Protein AF-A0A7S2C2D6-F1 (afdb_monomer_lite)

Radius of gyration: 30.9 Å; chains: 1; bounding box: 59×39×118 Å

Structure (mmCIF, N/CA/C/O backbone):
data_AF-A0A7S2C2D6-F1
#
_entry.id   AF-A0A7S2C2D6-F1
#
loop_
_atom_site.group_PDB
_atom_site.id
_atom_site.type_symbol
_atom_site.label_atom_id
_atom_site.label_alt_id
_atom_site.label_comp_id
_atom_site.label_asym_id
_atom_site.label_entity_id
_atom_site.label_seq_id
_atom_site.pdbx_PDB_ins_code
_atom_site.Cartn_x
_atom_site.Cartn_y
_atom_site.Cartn_z
_atom_site.occupancy
_atom_site.B_iso_or_equiv
_atom_site.auth_seq_id
_atom_site.auth_comp_id
_atom_site.auth_asym_id
_atom_site.auth_atom_id
_atom_site.pdbx_PDB_model_num
ATOM 1 N N . GLY A 1 1 ? 35.757 -20.577 -94.294 1.00 40.41 1 GLY A N 1
ATOM 2 C CA . GLY A 1 1 ? 36.431 -19.466 -94.989 1.00 40.41 1 GLY A CA 1
ATOM 3 C C . GLY A 1 1 ? 35.818 -18.158 -94.540 1.00 40.41 1 GLY A C 1
ATOM 4 O O . GLY A 1 1 ? 34.604 -18.118 -94.420 1.00 40.41 1 GLY A O 1
ATOM 5 N N . ASN A 1 2 ? 36.672 -17.147 -94.331 1.00 41.72 2 ASN A N 1
ATOM 6 C CA . ASN A 1 2 ? 36.423 -15.741 -93.941 1.00 41.72 2 ASN A CA 1
ATOM 7 C C . ASN A 1 2 ? 36.164 -15.495 -92.438 1.00 41.72 2 ASN A C 1
ATOM 9 O O . ASN A 1 2 ? 35.131 -15.885 -91.916 1.00 41.72 2 ASN A O 1
ATOM 13 N N . ARG A 1 3 ? 37.200 -15.084 -91.675 1.00 41.34 3 ARG A N 1
ATOM 14 C CA . ARG A 1 3 ? 37.735 -13.703 -91.440 1.00 41.34 3 ARG A CA 1
ATOM 15 C C . ARG A 1 3 ? 36.899 -12.971 -90.366 1.00 41.34 3 ARG A C 1
ATOM 17 O O . ARG A 1 3 ? 35.756 -12.649 -90.636 1.00 41.34 3 ARG A O 1
ATOM 24 N N . ALA A 1 4 ? 37.314 -12.910 -89.094 1.00 47.69 4 ALA A N 1
ATOM 25 C CA . ALA A 1 4 ? 38.348 -12.062 -88.458 1.00 47.69 4 ALA A CA 1
ATOM 26 C C . ALA A 1 4 ? 37.966 -10.569 -88.303 1.00 47.69 4 ALA A C 1
ATOM 28 O O . ALA A 1 4 ? 37.835 -9.891 -89.314 1.00 47.69 4 ALA A O 1
ATOM 29 N N . SER A 1 5 ? 37.869 -10.082 -87.050 1.00 53.31 5 SER A N 1
ATOM 30 C CA . SER A 1 5 ? 38.281 -8.742 -86.543 1.00 53.31 5 SER A CA 1
ATOM 31 C C . SER A 1 5 ? 37.912 -8.655 -85.042 1.00 53.31 5 SER A C 1
ATOM 33 O O . SER A 1 5 ? 36.740 -8.785 -84.716 1.00 53.31 5 SER A O 1
ATOM 35 N N . LEU A 1 6 ? 38.824 -8.756 -84.065 1.00 45.44 6 LEU A N 1
ATOM 36 C CA . LEU A 1 6 ? 39.760 -7.756 -83.498 1.00 45.44 6 LEU A CA 1
ATOM 37 C C . LEU A 1 6 ? 39.106 -6.484 -82.901 1.00 45.44 6 LEU A C 1
ATOM 39 O O . LEU A 1 6 ? 38.346 -5.796 -83.573 1.00 45.44 6 LEU A O 1
ATOM 43 N N . ALA A 1 7 ? 39.449 -6.249 -81.621 1.00 45.66 7 ALA A N 1
ATOM 44 C CA . ALA A 1 7 ? 39.003 -5.248 -80.629 1.00 45.66 7 ALA A CA 1
ATOM 45 C C . ALA A 1 7 ? 39.382 -3.778 -80.992 1.00 45.66 7 ALA A C 1
ATOM 47 O O . ALA A 1 7 ? 40.061 -3.617 -82.007 1.00 45.66 7 ALA A O 1
ATOM 48 N N . PRO A 1 8 ? 39.019 -2.704 -80.227 1.00 53.69 8 PRO A N 1
ATOM 49 C CA . PRO A 1 8 ? 39.532 -2.469 -78.860 1.00 53.69 8 PRO A CA 1
ATOM 50 C C . PRO A 1 8 ? 38.630 -1.701 -77.851 1.00 53.69 8 PRO A C 1
ATOM 52 O O . PRO A 1 8 ? 37.717 -0.952 -78.181 1.00 53.69 8 PRO A O 1
ATOM 55 N N . THR A 1 9 ? 38.985 -1.912 -76.584 1.00 50.44 9 THR A N 1
ATOM 56 C CA . THR A 1 9 ? 39.002 -1.038 -75.394 1.00 50.44 9 THR A CA 1
ATOM 57 C C . THR A 1 9 ? 38.693 0.457 -75.578 1.00 50.44 9 THR A C 1
ATOM 59 O O . THR A 1 9 ? 39.342 1.105 -76.390 1.00 50.44 9 THR A O 1
ATOM 62 N N . MET A 1 10 ? 37.871 1.036 -74.686 1.00 45.94 10 MET A N 1
ATOM 63 C CA . MET A 1 10 ? 38.065 2.397 -74.148 1.00 45.94 10 MET A CA 1
ATOM 64 C C . MET A 1 10 ? 37.421 2.549 -72.758 1.00 45.94 10 MET A C 1
ATOM 66 O O . MET A 1 10 ? 36.231 2.319 -72.561 1.00 45.94 10 MET A O 1
ATOM 70 N N . PHE A 1 11 ? 38.272 2.936 -71.809 1.00 46.41 11 PHE A N 1
ATOM 71 C CA . PHE A 1 11 ? 37.973 3.500 -70.493 1.00 46.41 11 PHE A CA 1
ATOM 72 C C . PHE A 1 11 ? 37.090 4.753 -70.599 1.00 46.41 11 PHE A C 1
ATOM 74 O O . PHE A 1 11 ? 37.377 5.601 -71.439 1.00 46.41 11 PHE A O 1
ATOM 81 N N . ALA A 1 12 ? 36.154 4.965 -69.665 1.00 45.06 12 ALA A N 1
ATOM 82 C CA . ALA A 1 12 ? 35.798 6.321 -69.235 1.00 45.06 12 ALA A CA 1
ATOM 83 C C . ALA A 1 12 ? 35.117 6.353 -67.854 1.00 45.06 12 ALA A C 1
ATOM 85 O O . ALA A 1 12 ? 34.012 5.859 -67.669 1.00 45.06 12 ALA A O 1
ATOM 86 N N . LEU A 1 13 ? 35.836 7.004 -66.938 1.00 44.78 13 LEU A N 1
ATOM 87 C CA . LEU A 1 13 ? 35.409 7.791 -65.780 1.00 44.78 13 LEU A CA 1
ATOM 88 C C . LEU A 1 13 ? 34.444 7.188 -64.746 1.00 44.78 13 LEU A C 1
ATOM 90 O O . LEU A 1 13 ? 33.223 7.209 -64.871 1.00 44.78 13 LEU A 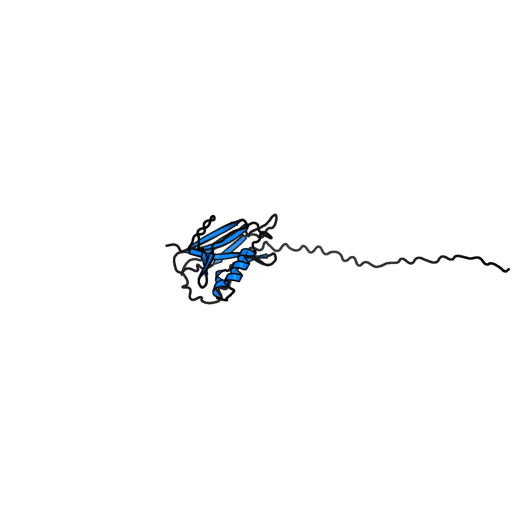O 1
ATOM 94 N N . MET A 1 14 ? 35.047 6.859 -63.603 1.00 41.12 14 MET A N 1
ATOM 95 C CA . MET A 1 14 ? 34.428 7.032 -62.295 1.00 41.12 14 MET A CA 1
ATOM 96 C C . MET A 1 14 ? 33.970 8.480 -62.080 1.00 41.12 14 MET A C 1
ATOM 98 O O . MET A 1 14 ? 34.746 9.416 -62.266 1.00 41.12 14 MET A O 1
ATOM 102 N N . VAL A 1 15 ? 32.749 8.635 -61.573 1.00 50.50 15 VAL A N 1
ATOM 103 C CA . VAL A 1 15 ? 32.295 9.837 -60.870 1.00 50.50 15 VAL A CA 1
ATOM 104 C C . VAL A 1 15 ? 32.080 9.457 -59.406 1.00 50.50 15 VAL A C 1
ATOM 106 O O . VAL A 1 15 ? 31.126 8.739 -59.110 1.00 50.50 15 VAL A O 1
ATOM 109 N N . PRO A 1 16 ? 32.912 9.933 -58.468 1.00 48.47 16 PRO A N 1
ATOM 110 C CA . PRO A 1 16 ? 32.515 10.025 -57.077 1.00 48.47 16 PRO A CA 1
ATOM 111 C C . PRO A 1 16 ? 32.526 11.500 -56.685 1.00 48.47 16 PRO A C 1
ATOM 113 O O . PRO A 1 16 ? 33.590 12.100 -56.549 1.00 48.47 16 PRO A O 1
ATOM 116 N N . MET A 1 17 ? 31.360 12.113 -56.483 1.00 45.09 17 MET A N 1
ATOM 117 C CA . MET A 1 17 ? 31.352 13.393 -55.782 1.00 45.09 17 MET A CA 1
ATOM 118 C C . MET A 1 17 ? 30.091 13.613 -54.949 1.00 45.09 17 MET A C 1
ATOM 120 O O . MET A 1 17 ? 29.010 13.887 -55.455 1.00 45.09 17 MET A O 1
ATOM 124 N N . ALA A 1 18 ? 30.337 13.518 -53.642 1.00 45.53 18 ALA A N 1
ATOM 125 C CA . ALA A 1 18 ? 29.726 14.269 -52.556 1.00 45.53 18 ALA A CA 1
ATOM 126 C C . ALA A 1 18 ? 28.235 14.043 -52.262 1.00 45.53 18 ALA A C 1
ATOM 128 O O . ALA A 1 18 ? 27.392 14.911 -52.474 1.00 45.53 18 ALA A O 1
ATOM 129 N N . THR A 1 19 ? 27.935 12.937 -51.580 1.00 50.12 19 THR A N 1
ATOM 130 C CA . THR A 1 19 ? 26.846 12.918 -50.595 1.00 50.12 19 THR A CA 1
ATOM 131 C C . THR A 1 19 ? 27.236 13.845 -49.441 1.00 50.12 19 THR A C 1
ATOM 133 O O . THR A 1 19 ? 28.079 13.505 -48.610 1.00 50.12 19 THR A O 1
ATOM 136 N N . ALA A 1 20 ? 26.656 15.043 -49.401 1.00 44.06 20 ALA A N 1
ATOM 137 C CA . ALA A 1 20 ? 26.757 15.932 -48.251 1.00 44.06 20 ALA A CA 1
ATOM 138 C C . ALA A 1 20 ? 25.980 15.319 -47.072 1.00 44.06 20 ALA A C 1
ATOM 140 O O . ALA A 1 20 ? 24.765 15.467 -46.957 1.00 44.06 20 ALA A O 1
ATOM 141 N N . LEU A 1 21 ? 26.689 14.596 -46.204 1.00 44.19 21 LEU A N 1
ATOM 142 C CA . LEU A 1 21 ? 2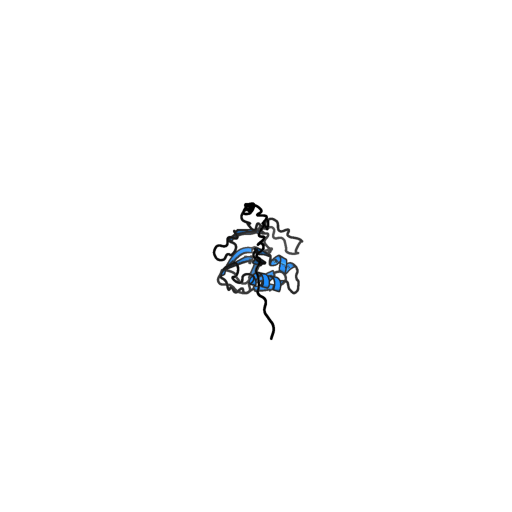6.213 14.236 -44.872 1.00 44.19 21 LEU A CA 1
ATOM 143 C C . LEU A 1 21 ? 26.122 15.519 -44.038 1.00 44.19 21 LEU A C 1
ATOM 145 O O . LEU A 1 21 ? 27.133 16.094 -43.638 1.00 44.19 21 LEU A O 1
ATOM 149 N N . LEU A 1 22 ? 24.893 15.968 -43.786 1.00 44.56 22 LEU A N 1
ATOM 150 C CA . LEU A 1 22 ? 24.581 16.956 -42.759 1.00 44.56 22 LEU A CA 1
ATOM 151 C C . LEU A 1 22 ? 24.917 16.354 -41.387 1.00 44.56 22 LEU A C 1
ATOM 153 O O . LEU A 1 22 ? 24.096 15.676 -40.775 1.00 44.56 22 LEU A O 1
ATOM 157 N N . ILE A 1 23 ? 26.134 16.597 -40.902 1.00 51.44 23 ILE A N 1
ATOM 158 C CA . ILE A 1 23 ? 26.482 16.389 -39.496 1.00 51.44 23 ILE A CA 1
ATOM 159 C C . ILE A 1 23 ? 25.916 17.587 -38.733 1.00 51.44 23 ILE A C 1
ATOM 161 O O . ILE A 1 23 ? 26.501 18.670 -38.722 1.00 51.44 23 ILE A O 1
ATOM 165 N N . GLN A 1 24 ? 24.742 17.412 -38.130 1.00 54.94 24 GLN A N 1
ATOM 166 C CA . GLN A 1 24 ? 24.256 18.350 -37.123 1.00 54.94 24 GLN A CA 1
ATOM 167 C C . GLN A 1 24 ? 25.152 18.237 -35.879 1.00 54.94 24 GLN A C 1
ATOM 169 O O . GLN A 1 24 ? 25.444 17.116 -35.450 1.00 54.94 24 GLN A O 1
ATOM 174 N N . PRO A 1 25 ? 25.595 19.352 -35.271 1.00 45.88 25 PRO A N 1
ATOM 175 C CA . PRO A 1 25 ? 26.232 19.294 -33.969 1.00 45.88 25 PRO A CA 1
ATOM 176 C C . PRO A 1 25 ? 25.204 18.776 -32.964 1.00 45.88 25 PRO A C 1
ATOM 178 O O . PRO A 1 25 ? 24.160 19.393 -32.745 1.00 45.88 25 PRO A O 1
ATOM 181 N N . LEU A 1 26 ? 25.514 17.621 -32.373 1.00 41.38 26 LEU A N 1
ATOM 182 C CA . LEU A 1 26 ? 24.818 17.078 -31.221 1.00 41.38 26 LEU A CA 1
ATOM 183 C C . LEU A 1 26 ? 24.920 18.134 -30.118 1.00 41.38 26 LEU A C 1
ATOM 185 O O . LEU A 1 26 ? 25.955 18.289 -29.471 1.00 41.38 26 LEU A O 1
ATOM 189 N N . SER A 1 27 ? 23.861 18.927 -29.969 1.00 43.31 27 SER A N 1
ATOM 190 C CA . SER A 1 27 ? 23.688 19.774 -28.805 1.00 43.31 27 SER A CA 1
ATOM 191 C C . SER A 1 27 ? 23.730 18.838 -27.611 1.00 43.31 27 SER A C 1
ATOM 193 O O . SER A 1 27 ? 22.844 18.000 -27.435 1.00 43.31 27 SER A O 1
ATOM 195 N N . THR A 1 28 ? 24.789 18.950 -26.815 1.00 49.41 28 THR A N 1
ATOM 196 C CA . THR A 1 28 ? 24.829 18.424 -25.460 1.00 49.41 28 THR A CA 1
ATOM 197 C C . THR A 1 28 ? 23.762 19.178 -24.679 1.00 49.41 28 THR A C 1
ATOM 199 O O . THR A 1 28 ? 24.045 20.129 -23.950 1.00 49.41 28 THR A O 1
ATOM 202 N N . GLN A 1 29 ? 22.504 18.773 -24.854 1.00 44.16 29 GLN A N 1
ATOM 203 C CA . GLN A 1 29 ? 21.486 19.014 -23.862 1.00 44.16 29 GLN A CA 1
ATOM 204 C C . GLN A 1 29 ? 22.005 18.303 -22.620 1.00 44.16 29 GLN A C 1
ATOM 206 O O . GLN A 1 29 ? 21.925 17.083 -22.486 1.00 44.16 29 GLN A O 1
ATOM 211 N N . LYS A 1 30 ? 22.594 19.088 -21.713 1.00 40.66 30 LYS A N 1
ATOM 212 C CA . LYS A 1 30 ? 22.499 18.805 -20.291 1.00 40.66 30 LYS A CA 1
ATOM 213 C C . LYS A 1 30 ? 21.010 18.594 -20.048 1.00 40.66 30 LYS A C 1
ATOM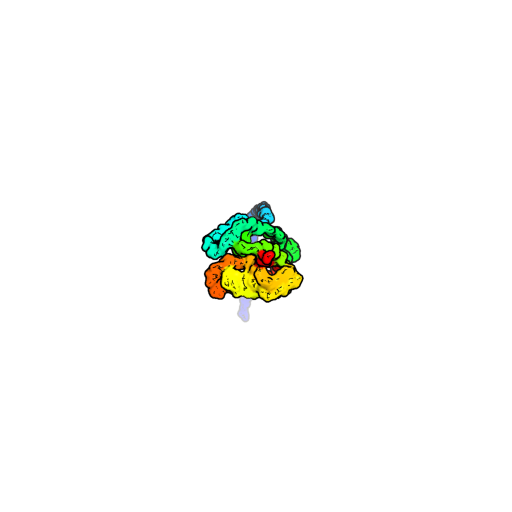 215 O O . LYS A 1 30 ? 20.278 19.558 -19.846 1.00 40.66 30 LYS A O 1
ATOM 220 N N . MET A 1 31 ? 20.564 17.340 -20.122 1.00 40.06 31 MET A N 1
ATOM 221 C CA . MET A 1 31 ? 19.426 16.903 -19.344 1.00 40.06 31 MET A CA 1
ATOM 222 C C . MET A 1 31 ? 19.798 17.317 -17.933 1.00 40.06 31 MET A C 1
ATOM 224 O O . MET A 1 31 ? 20.669 16.717 -17.299 1.00 40.06 31 MET A O 1
ATOM 228 N N . GLY A 1 32 ? 19.230 18.442 -17.500 1.00 36.31 32 GLY A N 1
ATOM 229 C CA . GLY A 1 32 ? 19.124 18.722 -16.092 1.00 36.31 32 GLY A CA 1
ATOM 230 C C . GLY A 1 32 ? 18.524 17.458 -15.517 1.00 36.31 32 GLY A C 1
ATOM 231 O O . GLY A 1 32 ? 17.405 17.094 -15.870 1.00 36.31 32 GLY A O 1
ATOM 232 N N . ARG A 1 33 ? 19.323 16.730 -14.734 1.00 41.66 33 ARG A N 1
ATOM 233 C CA . ARG A 1 33 ? 18.786 15.756 -13.802 1.00 41.66 33 ARG A CA 1
ATOM 234 C C . ARG A 1 33 ? 17.723 16.521 -13.038 1.00 41.66 33 ARG A C 1
ATOM 236 O O . ARG A 1 33 ? 18.056 17.440 -12.288 1.00 41.66 33 ARG A O 1
ATOM 243 N N . SER A 1 34 ? 16.466 16.204 -13.320 1.00 47.22 34 SER A N 1
ATOM 244 C CA . SER A 1 34 ? 15.359 16.630 -12.489 1.00 47.22 34 SER A CA 1
ATOM 245 C C . SER A 1 34 ? 15.751 16.303 -11.047 1.00 47.22 34 SER A C 1
ATOM 247 O O . SER A 1 34 ? 16.286 15.213 -10.807 1.00 47.22 34 SER A O 1
ATOM 249 N N . PRO A 1 35 ? 15.601 17.244 -10.106 1.00 45.50 35 PRO A N 1
ATOM 250 C CA . PRO A 1 35 ? 15.891 16.965 -8.710 1.00 45.50 35 PRO A CA 1
ATOM 251 C C . PRO A 1 35 ? 15.086 15.732 -8.286 1.00 45.50 35 PRO A C 1
ATOM 253 O O . PRO A 1 35 ? 13.912 15.623 -8.635 1.00 45.50 35 PRO A O 1
ATOM 256 N N . LEU A 1 36 ? 15.773 14.805 -7.608 1.00 45.72 36 LEU A N 1
ATOM 257 C CA . LEU A 1 36 ? 15.268 13.556 -7.031 1.00 45.72 36 LEU A CA 1
ATOM 258 C C . LEU A 1 36 ? 13.785 13.674 -6.664 1.00 45.72 36 LEU A C 1
ATOM 260 O O . LEU A 1 36 ? 13.421 14.455 -5.781 1.00 45.72 36 LEU A O 1
ATOM 264 N N . ALA A 1 37 ? 12.941 12.933 -7.380 1.00 44.50 37 ALA A N 1
ATOM 265 C CA . ALA A 1 37 ? 11.509 12.913 -7.148 1.00 44.50 37 ALA A CA 1
ATOM 266 C C . ALA A 1 37 ? 11.239 12.210 -5.813 1.00 44.50 37 ALA A C 1
ATOM 268 O O . ALA A 1 37 ? 11.048 11.004 -5.752 1.00 44.50 37 ALA A O 1
ATOM 269 N N . SER A 1 38 ? 11.245 12.974 -4.722 1.00 46.47 38 SER A N 1
ATOM 270 C CA . SER A 1 38 ? 10.513 12.575 -3.526 1.00 46.47 38 SER A CA 1
ATOM 271 C C . SER A 1 38 ? 9.051 12.427 -3.944 1.00 46.47 38 SER A C 1
ATOM 273 O O . SER A 1 38 ? 8.455 13.390 -4.438 1.00 46.47 38 SER A O 1
ATOM 275 N N . LEU A 1 39 ? 8.489 11.224 -3.798 1.00 57.38 39 LEU A N 1
ATOM 276 C CA . LEU A 1 39 ? 7.047 11.012 -3.898 1.00 57.38 39 LEU A CA 1
ATOM 277 C C . LEU A 1 39 ? 6.416 11.711 -2.690 1.00 57.38 39 LEU A C 1
ATOM 279 O O . LEU A 1 39 ? 6.242 11.114 -1.628 1.00 57.38 39 LEU A O 1
ATOM 283 N N . ARG A 1 40 ? 6.164 13.015 -2.836 1.00 50.94 40 ARG A N 1
ATOM 284 C CA . ARG A 1 40 ? 5.478 13.836 -1.840 1.00 50.94 40 ARG A CA 1
ATOM 285 C C . ARG A 1 40 ? 3.989 13.739 -2.079 1.00 50.94 40 ARG A C 1
ATOM 287 O O . ARG A 1 40 ? 3.509 14.053 -3.166 1.00 50.94 40 ARG A O 1
ATOM 294 N N . MET A 1 41 ? 3.278 13.284 -1.058 1.00 60.94 41 MET A N 1
ATOM 295 C CA . MET A 1 41 ? 1.856 12.979 -1.151 1.00 60.94 41 MET A CA 1
ATOM 296 C C . MET A 1 41 ? 0.978 13.982 -0.394 1.00 60.94 41 MET A C 1
ATOM 298 O O . MET A 1 41 ? -0.172 13.683 -0.090 1.00 60.94 41 MET A O 1
ATOM 302 N N . ASP A 1 42 ? 1.508 15.179 -0.123 1.00 54.38 42 ASP A N 1
ATOM 303 C CA . ASP A 1 42 ? 0.824 16.242 0.626 1.00 54.38 42 ASP A CA 1
ATOM 304 C C . ASP A 1 42 ? -0.450 16.771 -0.076 1.00 54.38 42 ASP A C 1
ATOM 306 O O . ASP A 1 42 ? -1.278 17.412 0.565 1.00 54.38 42 ASP A O 1
ATOM 310 N N . ASP A 1 43 ? -0.651 16.445 -1.361 1.00 46.84 43 ASP A N 1
ATOM 311 C CA . ASP A 1 43 ? -1.732 16.979 -2.200 1.00 46.84 43 ASP A CA 1
ATOM 312 C C . ASP A 1 43 ? -2.747 15.928 -2.693 1.00 46.84 43 ASP A C 1
ATOM 314 O O . ASP A 1 43 ? -3.426 16.171 -3.691 1.00 46.84 43 ASP A O 1
ATOM 318 N N . ILE A 1 44 ? -2.905 14.752 -2.058 1.00 47.97 44 ILE A N 1
ATOM 319 C CA . ILE A 1 44 ? -4.045 13.881 -2.419 1.00 47.97 44 ILE A CA 1
ATOM 320 C C . ILE A 1 44 ? -5.342 14.570 -1.973 1.00 47.97 44 ILE A C 1
ATOM 322 O O . ILE A 1 44 ? -5.614 14.632 -0.771 1.00 47.97 44 ILE A O 1
ATOM 326 N N . PRO A 1 45 ? -6.220 15.010 -2.899 1.00 41.19 45 PRO A N 1
ATOM 327 C CA . PRO A 1 45 ? -7.542 15.448 -2.506 1.00 41.19 45 PRO A CA 1
ATOM 328 C C . PRO A 1 45 ? -8.296 14.200 -2.047 1.00 41.19 45 PRO A C 1
ATOM 330 O O . PRO A 1 45 ? -8.596 13.315 -2.857 1.00 41.19 45 PRO A O 1
ATOM 333 N N . GLN A 1 46 ? -8.605 14.118 -0.750 1.00 50.38 46 GLN A N 1
ATOM 334 C CA . GLN A 1 46 ? -9.597 13.183 -0.224 1.00 50.38 46 GLN A CA 1
ATOM 335 C C . GLN A 1 46 ? -10.956 13.575 -0.814 1.00 50.38 46 GLN A C 1
ATOM 337 O O . GLN A 1 46 ? -11.723 14.358 -0.253 1.00 50.38 46 GLN A O 1
ATOM 342 N N . SER A 1 47 ? -11.227 13.118 -2.035 1.00 43.38 47 SER A N 1
ATOM 343 C CA . SER A 1 47 ? -12.477 13.416 -2.705 1.00 43.38 47 SER A CA 1
ATOM 344 C C . SER A 1 47 ? -13.588 12.599 -2.053 1.00 43.38 47 SER A C 1
ATOM 346 O O . SER A 1 47 ? -13.717 11.410 -2.330 1.00 43.38 47 SER A O 1
ATOM 348 N N . ARG A 1 48 ? -14.433 13.320 -1.313 1.00 43.53 48 ARG A N 1
ATOM 349 C CA . ARG A 1 48 ? -15.767 12.965 -0.807 1.00 43.53 48 ARG A CA 1
ATOM 350 C C . ARG A 1 48 ? -15.797 12.284 0.558 1.00 43.53 48 ARG A C 1
ATOM 352 O O . ARG A 1 48 ? -15.106 11.315 0.826 1.00 43.53 48 ARG A O 1
ATOM 359 N N . SER A 1 49 ? -16.688 12.838 1.376 1.00 40.34 49 SER A N 1
ATOM 360 C CA . SER A 1 49 ? -17.177 12.346 2.657 1.00 40.34 49 SER A CA 1
ATOM 361 C C . SER A 1 49 ? -17.554 10.869 2.572 1.00 40.34 49 SER A C 1
ATOM 363 O O . SER A 1 49 ? -18.675 10.512 2.192 1.00 40.34 49 SER A O 1
ATOM 365 N N . SER A 1 50 ? -16.616 10.003 2.925 1.00 43.75 50 SER A N 1
ATOM 366 C CA . SER A 1 50 ? -16.952 8.659 3.346 1.00 43.75 50 SER A CA 1
ATOM 367 C C . SER A 1 50 ? -17.74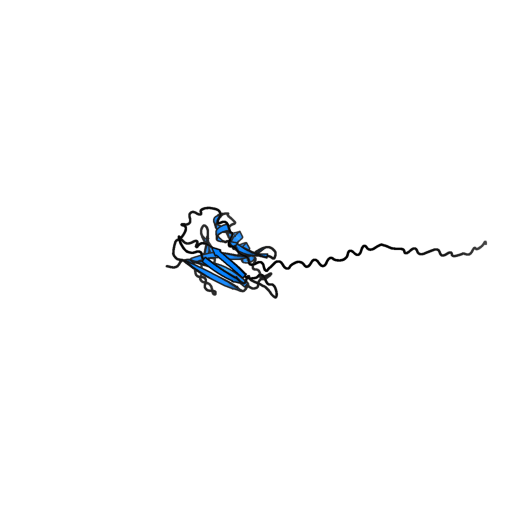1 8.792 4.657 1.00 43.75 50 SER A C 1
ATOM 369 O O . SER A 1 50 ? -17.433 9.637 5.493 1.00 43.75 50 SER A O 1
ATOM 371 N N . ASN A 1 51 ? -18.795 7.995 4.861 1.00 41.09 51 ASN A N 1
ATOM 372 C CA . ASN A 1 51 ? -19.524 7.924 6.144 1.00 41.09 51 ASN A CA 1
ATOM 373 C C . ASN A 1 51 ? -18.673 7.258 7.250 1.00 41.09 51 ASN A C 1
ATOM 375 O O . ASN A 1 51 ? -19.191 6.550 8.113 1.00 41.09 51 ASN A O 1
ATOM 379 N N . VAL A 1 52 ? -17.355 7.415 7.176 1.00 51.53 52 VAL A N 1
ATOM 380 C CA . VAL A 1 52 ? -16.401 7.001 8.185 1.00 51.53 52 VAL A CA 1
ATOM 381 C C . VAL A 1 52 ? -16.284 8.193 9.117 1.00 51.53 52 VAL A C 1
ATOM 383 O O . VAL A 1 52 ? -15.956 9.293 8.684 1.00 51.53 52 VAL A O 1
ATOM 386 N N . VAL A 1 53 ? -16.662 7.988 10.375 1.00 52.12 53 VAL A N 1
ATOM 387 C CA . VAL A 1 53 ? -16.555 8.983 11.443 1.00 52.12 53 VAL A CA 1
ATOM 388 C C . VAL A 1 53 ? -15.148 9.576 11.387 1.00 52.12 53 VAL A C 1
ATOM 390 O O . VAL A 1 53 ? -14.184 8.855 11.637 1.00 52.12 53 VAL A O 1
ATOM 393 N N . GLU A 1 54 ? -15.027 10.853 11.002 1.00 52.47 54 GLU A N 1
ATOM 394 C CA . GLU A 1 54 ? -13.741 11.547 11.009 1.00 52.47 54 GLU A CA 1
ATOM 395 C C . GLU A 1 54 ? -13.222 11.514 12.443 1.00 52.47 54 GLU A C 1
ATOM 397 O O . GLU A 1 54 ? -13.756 12.173 13.340 1.00 52.47 54 GLU A O 1
ATOM 402 N N . ALA A 1 55 ? -12.203 10.692 12.678 1.00 55.84 55 ALA A N 1
ATOM 403 C CA . ALA A 1 55 ? -11.496 10.707 13.936 1.00 55.84 55 ALA A CA 1
ATOM 404 C C . ALA A 1 55 ? -10.858 12.094 14.055 1.00 55.84 55 ALA A C 1
ATOM 406 O O . ALA A 1 55 ? -10.073 12.493 13.196 1.00 55.84 55 ALA A O 1
ATOM 407 N N . ASN A 1 56 ? -11.211 12.848 15.093 1.00 65.56 56 ASN A N 1
ATOM 408 C CA . ASN A 1 56 ? -10.639 14.167 15.368 1.00 65.56 56 ASN A CA 1
ATOM 409 C C . ASN A 1 56 ? -9.224 13.998 15.961 1.00 65.56 56 ASN A C 1
ATOM 411 O O . ASN A 1 56 ? -8.961 14.354 17.107 1.00 65.56 56 ASN A O 1
ATOM 415 N N . ARG A 1 57 ? -8.360 13.305 15.214 1.00 79.75 57 ARG A N 1
ATOM 416 C CA . ARG A 1 57 ? -7.033 12.825 15.607 1.00 79.75 57 ARG A CA 1
ATOM 417 C C . ARG A 1 57 ? -5.986 13.404 14.664 1.00 79.75 57 ARG A C 1
ATOM 419 O O . ARG A 1 57 ? -6.300 13.796 13.542 1.00 79.75 57 ARG A O 1
ATOM 426 N N . GLU A 1 58 ? -4.750 13.457 15.146 1.00 87.12 58 GLU A N 1
ATOM 427 C CA . GLU A 1 58 ? -3.616 13.907 14.343 1.00 87.12 58 GLU A CA 1
ATOM 428 C C . GLU A 1 58 ? -3.375 12.971 13.153 1.00 87.12 58 GLU A C 1
ATOM 430 O O . GLU A 1 58 ? -3.622 11.764 13.227 1.00 87.12 58 GLU A O 1
ATOM 435 N N . ASP A 1 59 ? -2.893 13.549 12.053 1.00 91.88 59 ASP A N 1
ATOM 436 C CA . ASP A 1 59 ? -2.525 12.792 10.862 1.00 91.88 59 ASP A CA 1
ATOM 437 C C . ASP A 1 59 ? -1.376 11.831 11.176 1.00 91.88 59 ASP A C 1
ATOM 439 O O . ASP A 1 59 ? -0.412 12.180 11.861 1.00 91.88 59 ASP A O 1
ATOM 443 N N . PHE A 1 60 ? -1.434 10.635 10.599 1.00 94.31 60 PHE A N 1
ATOM 444 C CA . PHE A 1 60 ? -0.275 9.764 10.551 1.00 94.31 60 PHE A CA 1
ATOM 445 C C . PHE A 1 60 ? 0.784 10.361 9.635 1.00 94.31 60 PHE A C 1
ATOM 447 O O . PHE A 1 60 ? 0.473 10.838 8.542 1.00 94.31 60 PHE A O 1
ATOM 454 N N . VAL A 1 61 ? 2.038 10.287 10.077 1.00 94.06 61 VAL A N 1
ATOM 455 C CA . VAL A 1 61 ? 3.213 10.682 9.301 1.00 94.06 61 VAL A CA 1
ATOM 456 C C . VAL A 1 61 ? 4.180 9.508 9.265 1.00 94.06 61 VAL A C 1
ATOM 458 O O . VAL A 1 61 ? 4.519 8.953 10.311 1.00 94.06 61 VAL A O 1
ATOM 461 N N . CYS A 1 62 ? 4.639 9.129 8.076 1.00 93.56 62 CYS A N 1
ATOM 462 C CA . CYS A 1 62 ? 5.739 8.182 7.932 1.00 93.56 62 CYS A CA 1
ATOM 463 C C . CYS A 1 62 ? 6.618 8.493 6.729 1.00 93.56 62 CYS A C 1
ATOM 465 O O . CYS A 1 62 ? 6.207 9.148 5.771 1.00 93.56 62 CYS A O 1
ATOM 467 N N . GLU A 1 63 ? 7.845 7.990 6.798 1.00 95.50 63 GLU A N 1
ATOM 468 C CA . GLU A 1 63 ? 8.813 8.044 5.717 1.00 95.50 63 GLU A CA 1
ATOM 469 C C . GLU A 1 63 ? 9.506 6.688 5.593 1.00 95.50 63 GLU A C 1
ATOM 471 O O . GLU A 1 63 ? 9.843 6.060 6.599 1.00 95.50 63 GLU A O 1
ATOM 476 N N . PHE A 1 64 ? 9.718 6.233 4.362 1.00 94.69 64 PHE A N 1
ATOM 477 C CA . PHE A 1 64 ? 10.525 5.049 4.083 1.00 94.69 64 PHE A CA 1
ATOM 478 C C . PHE A 1 64 ? 11.214 5.155 2.726 1.00 94.69 64 PHE A C 1
ATOM 480 O O . PHE A 1 64 ? 10.755 5.846 1.817 1.00 94.69 64 PHE A O 1
ATOM 487 N N . GLU A 1 65 ? 12.328 4.443 2.579 1.00 94.31 65 GLU A N 1
ATOM 488 C CA . GLU A 1 65 ? 13.012 4.311 1.295 1.00 94.31 65 GLU A CA 1
ATOM 489 C C . GLU A 1 65 ? 12.178 3.466 0.330 1.00 94.31 65 GLU A C 1
ATOM 491 O O . GLU A 1 65 ? 11.683 2.399 0.696 1.00 94.31 65 GLU A O 1
ATOM 496 N N . ILE A 1 66 ? 12.029 3.930 -0.906 1.00 93.81 66 ILE A N 1
ATOM 497 C CA . ILE A 1 66 ? 11.312 3.186 -1.940 1.00 93.81 66 ILE A CA 1
ATOM 498 C C . ILE A 1 66 ? 12.137 1.942 -2.317 1.00 93.81 66 ILE A C 1
ATOM 500 O O . ILE A 1 66 ? 13.341 2.082 -2.560 1.00 93.81 66 ILE A O 1
ATOM 504 N N . PRO A 1 67 ? 11.514 0.746 -2.392 1.00 92.38 67 PRO A N 1
ATOM 505 C CA . PRO A 1 67 ? 12.155 -0.474 -2.868 1.00 92.38 67 PRO A CA 1
ATOM 506 C C . PRO A 1 67 ? 13.002 -0.268 -4.119 1.00 92.38 67 PRO A C 1
ATOM 508 O O . PRO A 1 67 ? 12.580 0.389 -5.071 1.00 92.38 67 PRO A O 1
ATOM 511 N N . LYS A 1 68 ? 14.202 -0.848 -4.131 1.00 90.81 68 LYS A N 1
ATOM 512 C CA . LYS A 1 68 ? 15.145 -0.728 -5.247 1.00 90.81 68 LYS A CA 1
ATOM 513 C C . LYS A 1 68 ? 15.874 -2.032 -5.504 1.00 90.81 68 LYS A C 1
ATOM 515 O O . LYS A 1 68 ? 15.975 -2.883 -4.627 1.00 90.81 68 LYS A O 1
ATOM 520 N N . LYS A 1 69 ? 16.396 -2.167 -6.719 1.00 88.81 69 LYS A N 1
ATOM 521 C CA . LYS A 1 69 ? 17.236 -3.286 -7.135 1.00 88.81 69 LYS A CA 1
ATOM 522 C C . LYS A 1 69 ? 18.529 -2.769 -7.749 1.00 88.81 69 LYS A C 1
ATOM 524 O O . LYS A 1 69 ? 18.516 -1.896 -8.621 1.00 88.81 69 LYS A O 1
ATOM 529 N N . GLY A 1 70 ? 19.655 -3.324 -7.309 1.00 85.25 70 GLY A N 1
ATOM 530 C CA . GLY A 1 70 ? 20.980 -2.920 -7.776 1.00 85.25 70 GLY A CA 1
ATOM 531 C C . GLY A 1 70 ? 21.294 -1.449 -7.474 1.00 85.25 70 GLY A C 1
ATOM 532 O O . GLY A 1 70 ? 21.172 -1.000 -6.340 1.00 85.25 70 GLY A O 1
ATOM 533 N N . ILE A 1 71 ? 21.723 -0.703 -8.495 1.00 77.19 71 ILE A N 1
ATOM 534 C CA . ILE A 1 71 ? 22.158 0.704 -8.377 1.00 77.19 71 ILE A CA 1
ATOM 535 C C . ILE A 1 71 ? 21.035 1.725 -8.620 1.00 77.19 71 ILE A C 1
ATOM 537 O O . ILE A 1 71 ? 21.314 2.909 -8.801 1.00 77.19 71 ILE A O 1
ATOM 541 N N . ALA A 1 72 ? 19.781 1.277 -8.718 1.00 78.06 72 ALA A N 1
ATOM 542 C CA . ALA A 1 72 ? 18.654 2.176 -8.929 1.00 78.06 72 ALA A CA 1
ATOM 543 C C . ALA A 1 72 ? 18.411 3.037 -7.680 1.00 78.06 72 ALA A C 1
ATOM 545 O O . ALA A 1 72 ? 18.424 2.526 -6.566 1.00 78.06 72 ALA A O 1
ATOM 546 N N . GLU A 1 73 ? 18.167 4.334 -7.853 1.00 83.44 73 GLU A N 1
ATOM 547 C CA . GLU A 1 73 ? 17.846 5.251 -6.756 1.00 83.44 73 GLU A CA 1
ATOM 548 C C . GLU A 1 73 ? 16.493 5.907 -7.022 1.00 83.44 73 GLU A C 1
ATOM 550 O O . GLU A 1 73 ? 16.359 6.718 -7.938 1.00 83.44 73 GLU A O 1
ATOM 555 N N . TYR A 1 74 ? 15.497 5.551 -6.209 1.00 85.38 74 TYR A N 1
ATOM 556 C CA . TYR A 1 74 ? 14.138 6.094 -6.307 1.00 85.38 74 TYR A CA 1
ATOM 557 C C . TYR A 1 74 ? 13.825 7.128 -5.215 1.00 85.38 74 TYR A C 1
ATOM 559 O O . TYR A 1 74 ? 12.889 7.905 -5.358 1.00 85.38 74 TYR A O 1
ATOM 567 N N . GLY A 1 75 ? 14.637 7.191 -4.155 1.00 90.19 75 GLY A N 1
ATOM 568 C CA . GLY A 1 75 ? 14.470 8.132 -3.047 1.00 90.19 75 GLY A CA 1
ATOM 569 C C . GLY A 1 75 ? 13.567 7.604 -1.930 1.00 90.19 75 GLY A C 1
ATOM 570 O O . GLY A 1 75 ? 13.434 6.395 -1.735 1.00 90.19 75 GLY A O 1
ATOM 571 N N . THR A 1 76 ? 12.978 8.525 -1.167 1.00 92.56 76 THR A N 1
ATOM 572 C CA . THR A 1 76 ? 12.074 8.219 -0.053 1.00 92.56 76 THR A CA 1
ATOM 573 C C . THR A 1 76 ? 10.643 8.639 -0.371 1.00 92.56 76 THR A C 1
ATOM 575 O O . THR A 1 76 ? 10.393 9.664 -1.018 1.00 92.56 76 THR A O 1
ATOM 578 N N . ALA A 1 77 ? 9.694 7.831 0.091 1.00 92.31 77 ALA A N 1
ATOM 579 C CA . ALA A 1 77 ? 8.288 8.185 0.135 1.00 92.31 77 ALA A CA 1
ATOM 580 C C . ALA A 1 77 ? 8.002 8.881 1.467 1.00 92.31 77 ALA A C 1
ATOM 582 O O . ALA A 1 77 ? 8.332 8.339 2.520 1.00 92.31 77 ALA A O 1
ATOM 583 N N . GLN A 1 78 ? 7.392 10.065 1.412 1.00 93.69 78 GLN A N 1
ATOM 584 C CA . GLN A 1 78 ? 6.983 10.841 2.584 1.00 93.69 78 GLN A CA 1
ATOM 585 C C . GLN A 1 78 ? 5.464 10.958 2.575 1.00 93.69 78 GLN A C 1
ATOM 587 O O . GLN A 1 78 ? 4.872 11.458 1.615 1.00 93.69 78 GLN A O 1
ATOM 592 N N . MET A 1 79 ? 4.831 10.457 3.630 1.00 92.44 79 MET A N 1
ATOM 593 C CA . MET A 1 79 ? 3.384 10.322 3.708 1.00 92.44 79 MET A CA 1
ATOM 594 C C . MET A 1 79 ? 2.843 11.077 4.910 1.00 92.44 79 MET A C 1
ATOM 596 O O . MET A 1 79 ? 3.360 10.947 6.019 1.00 92.44 79 MET A O 1
ATOM 600 N N . LYS A 1 80 ? 1.749 11.802 4.681 1.00 93.75 80 LYS A N 1
ATOM 601 C CA . LYS A 1 80 ? 0.912 12.401 5.713 1.00 93.75 80 LYS A CA 1
ATOM 602 C C . LYS A 1 80 ? -0.554 12.147 5.375 1.00 93.75 80 LYS A C 1
ATOM 604 O O . LYS A 1 80 ? -0.999 12.520 4.293 1.00 93.75 80 LYS A O 1
ATOM 609 N N . PHE A 1 81 ? -1.297 11.476 6.252 1.00 92.25 81 PHE A N 1
ATOM 610 C CA . PHE A 1 81 ? -2.696 11.127 5.983 1.00 92.25 81 PHE A CA 1
ATOM 611 C C . PHE A 1 81 ? -3.512 10.894 7.254 1.00 92.25 81 PHE A C 1
ATOM 613 O O . PHE A 1 81 ? -2.995 10.461 8.280 1.00 92.25 81 PHE A O 1
ATOM 620 N N . LYS A 1 82 ? -4.826 11.116 7.163 1.00 91.69 82 LYS A N 1
ATOM 621 C CA . LYS A 1 82 ? -5.745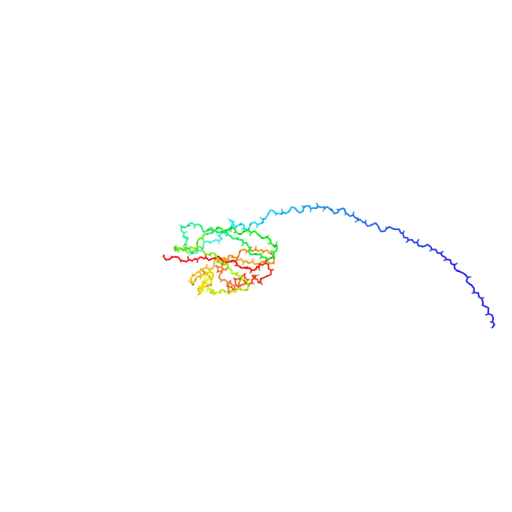 10.914 8.287 1.00 91.69 82 LYS A CA 1
ATOM 622 C C . LYS A 1 82 ? -5.890 9.427 8.675 1.00 91.69 82 LYS A C 1
ATOM 624 O O . LYS A 1 82 ? -5.995 8.565 7.781 1.00 91.69 82 LYS A O 1
ATOM 629 N N . PRO A 1 83 ? -5.987 9.111 9.981 1.00 91.94 83 PRO A N 1
ATOM 630 C CA . PRO A 1 83 ? -6.447 7.807 10.452 1.00 91.94 83 PRO A CA 1
ATOM 631 C C . PRO A 1 83 ? -7.809 7.443 9.853 1.00 91.94 83 PRO A C 1
ATOM 633 O O . PRO A 1 83 ? -8.657 8.311 9.643 1.00 91.94 83 PRO A O 1
ATOM 636 N N . LEU A 1 84 ? -8.008 6.163 9.540 1.00 89.81 84 LEU A N 1
ATOM 637 C CA . LEU A 1 84 ? -9.283 5.665 9.024 1.00 89.81 84 LEU A CA 1
ATOM 638 C C . LEU A 1 84 ? -10.208 5.276 10.175 1.00 89.81 84 LEU A C 1
ATOM 640 O O . LEU A 1 84 ? -11.424 5.410 10.062 1.00 89.81 84 LEU A O 1
ATOM 644 N N . LEU A 1 85 ? -9.647 4.758 11.267 1.00 87.62 85 LEU A N 1
ATOM 645 C CA . LEU A 1 85 ? -10.425 4.280 12.396 1.00 87.62 85 LEU A CA 1
ATOM 646 C C . LEU A 1 85 ? -10.826 5.432 13.315 1.00 87.62 85 LEU A C 1
ATOM 648 O O . LEU A 1 85 ? -10.011 6.269 13.696 1.00 87.62 85 LEU A O 1
ATOM 652 N N . ALA A 1 86 ? -12.097 5.424 13.717 1.00 85.00 86 ALA A N 1
ATOM 653 C CA . ALA A 1 86 ? -12.636 6.349 14.711 1.00 85.00 86 ALA A CA 1
ATOM 654 C C . ALA A 1 86 ? -12.087 6.085 16.124 1.00 85.00 86 ALA A C 1
ATOM 656 O O . ALA A 1 86 ? -12.051 6.987 16.960 1.00 85.00 86 ALA A O 1
ATOM 657 N N . THR A 1 87 ? -11.690 4.841 16.396 1.00 86.31 87 THR A N 1
ATOM 658 C CA . THR A 1 87 ? -11.058 4.415 17.648 1.00 86.31 87 THR A CA 1
ATOM 659 C C . THR A 1 87 ? -9.572 4.762 17.658 1.00 86.31 87 THR A C 1
ATOM 661 O O . THR A 1 87 ? -9.015 5.204 16.651 1.00 86.31 87 THR A O 1
ATOM 664 N N . ASN A 1 88 ? -8.907 4.543 18.796 1.00 89.50 88 ASN A N 1
ATOM 665 C CA . ASN A 1 88 ? -7.452 4.613 18.840 1.00 89.50 88 ASN A CA 1
ATOM 666 C C . ASN A 1 88 ? -6.842 3.578 17.888 1.00 89.50 88 ASN A C 1
ATOM 668 O O . ASN A 1 88 ? -7.361 2.477 17.698 1.00 89.50 88 ASN A O 1
ATOM 672 N N . SER A 1 89 ? -5.761 3.984 17.239 1.00 94.38 89 SER A N 1
ATOM 673 C CA . SER A 1 89 ? -5.045 3.195 16.248 1.00 94.38 89 SER A CA 1
ATOM 674 C C . SER A 1 89 ? -3.637 3.741 16.065 1.00 94.38 89 SER A C 1
ATOM 676 O O . SER A 1 89 ? -3.399 4.933 16.287 1.00 94.38 89 SER A O 1
ATOM 678 N N . GLU A 1 90 ? -2.716 2.877 15.663 1.00 95.19 90 GLU A N 1
ATOM 679 C CA . GLU A 1 90 ? -1.342 3.229 15.315 1.00 95.19 90 GLU A CA 1
ATOM 680 C C . GLU A 1 90 ? -1.023 2.873 13.870 1.00 95.19 90 GLU A C 1
ATOM 682 O O . GLU A 1 90 ? -1.665 2.026 13.243 1.00 95.19 90 GLU A O 1
ATOM 687 N N . LEU A 1 91 ? 0.008 3.535 13.357 1.00 95.69 91 LEU A N 1
ATOM 688 C CA . LEU A 1 91 ? 0.579 3.248 12.060 1.00 95.69 91 LEU A CA 1
ATOM 689 C C . LEU A 1 91 ? 1.656 2.171 12.190 1.00 95.69 91 LEU A C 1
ATOM 691 O O . LEU A 1 91 ? 2.578 2.309 12.992 1.00 95.69 91 LEU A O 1
ATOM 695 N N . VAL A 1 92 ? 1.587 1.147 11.343 1.00 96.88 92 VAL A N 1
ATOM 696 C CA . VAL A 1 92 ? 2.591 0.083 11.275 1.00 96.88 92 VAL A CA 1
ATOM 697 C C . VAL A 1 92 ? 3.119 0.001 9.848 1.00 96.88 92 VAL A C 1
ATOM 699 O O . VAL A 1 92 ? 2.366 -0.248 8.911 1.00 96.88 92 VAL A O 1
ATOM 702 N N . VAL A 1 93 ? 4.420 0.224 9.670 1.00 97.31 93 VAL A N 1
ATOM 703 C CA . VAL A 1 93 ? 5.093 0.065 8.374 1.00 97.31 93 VAL A CA 1
ATOM 704 C C . VAL A 1 93 ? 5.829 -1.265 8.385 1.00 97.31 93 VAL A C 1
ATOM 706 O O . VAL A 1 93 ? 6.690 -1.491 9.232 1.00 97.31 93 VAL A O 1
ATOM 709 N N . VAL A 1 94 ? 5.479 -2.139 7.449 1.00 96.88 94 VAL A N 1
ATOM 710 C CA . VAL A 1 94 ? 6.025 -3.491 7.338 1.00 96.88 94 VAL A CA 1
ATOM 711 C C . VAL A 1 94 ? 6.770 -3.613 6.021 1.00 96.88 94 VAL A C 1
ATOM 713 O O . VAL A 1 94 ? 6.305 -3.133 4.988 1.00 96.88 94 VAL A O 1
ATOM 716 N N . ARG A 1 95 ? 7.933 -4.261 6.049 1.00 97.31 95 ARG A N 1
ATOM 717 C CA . ARG A 1 95 ? 8.745 -4.530 4.863 1.00 97.31 95 ARG A CA 1
ATOM 718 C C . ARG A 1 95 ? 8.918 -6.030 4.687 1.00 97.31 95 ARG A C 1
ATOM 720 O O . ARG A 1 95 ? 9.101 -6.746 5.665 1.00 97.31 95 ARG A O 1
ATOM 727 N N . TYR A 1 96 ? 8.840 -6.476 3.443 1.00 96.88 96 TYR A N 1
ATOM 728 C CA . TYR A 1 96 ? 8.945 -7.873 3.049 1.00 96.88 96 TYR A CA 1
ATOM 729 C C . TYR A 1 96 ? 9.954 -8.029 1.922 1.00 96.88 96 TYR A C 1
ATOM 731 O O . TYR A 1 96 ? 9.820 -7.349 0.911 1.00 96.88 96 TYR A O 1
ATOM 739 N N . ASP A 1 97 ? 10.884 -8.970 2.056 1.00 96.50 97 ASP A N 1
ATOM 740 C CA . ASP A 1 97 ? 11.688 -9.429 0.922 1.00 96.50 97 ASP A CA 1
ATOM 741 C C . ASP A 1 97 ? 10.809 -10.207 -0.071 1.00 96.50 97 ASP A C 1
ATOM 743 O O . ASP A 1 97 ? 9.817 -10.838 0.313 1.00 96.50 97 ASP A O 1
ATOM 747 N N . LEU A 1 98 ? 11.172 -10.179 -1.354 1.00 94.00 98 LEU A N 1
ATOM 748 C CA . LEU A 1 98 ? 10.467 -10.915 -2.403 1.00 94.00 98 LEU A CA 1
ATOM 749 C C . LEU A 1 98 ? 11.059 -12.328 -2.610 1.00 94.00 98 LEU A C 1
ATOM 751 O O . LEU A 1 98 ? 12.280 -12.483 -2.653 1.00 94.00 98 LEU A O 1
ATOM 755 N N . PRO A 1 99 ? 10.227 -13.370 -2.823 1.00 92.94 99 PRO A N 1
ATOM 756 C CA . PRO A 1 99 ? 8.767 -13.344 -2.825 1.00 92.94 99 PRO A CA 1
ATOM 757 C C . PRO A 1 99 ? 8.196 -13.257 -1.406 1.00 92.94 99 PRO A C 1
ATOM 759 O O . PRO A 1 99 ? 8.733 -13.839 -0.466 1.00 92.94 99 PRO A O 1
ATOM 762 N N . PHE A 1 100 ? 7.044 -12.604 -1.279 1.00 94.31 100 PHE A N 1
ATOM 763 C CA . PHE A 1 100 ? 6.353 -12.442 -0.005 1.00 94.31 100 PHE A CA 1
ATOM 764 C C . PHE A 1 100 ? 4.990 -13.135 -0.007 1.00 94.31 100 PHE A C 1
ATOM 766 O O . PHE A 1 100 ? 4.413 -13.428 -1.056 1.00 94.31 100 PHE A O 1
ATOM 773 N N . GLY A 1 101 ? 4.465 -13.384 1.190 1.00 93.81 101 GLY A N 1
ATOM 774 C CA . GLY A 1 101 ? 3.104 -13.860 1.398 1.00 93.81 101 GLY A CA 1
ATOM 775 C C . GLY A 1 101 ? 2.398 -12.964 2.404 1.00 93.81 101 GLY A C 1
ATOM 776 O O . GLY A 1 101 ? 2.960 -12.661 3.450 1.00 93.81 101 GLY A O 1
ATOM 777 N N . LEU A 1 102 ? 1.168 -12.559 2.091 1.00 95.81 102 LEU A N 1
ATOM 778 C CA . LEU A 1 102 ? 0.345 -11.725 2.960 1.00 95.81 102 LEU A CA 1
ATOM 779 C C . LEU A 1 102 ? -1.014 -12.393 3.164 1.00 95.81 102 LEU A C 1
ATOM 781 O O . LEU A 1 102 ? -1.747 -12.640 2.206 1.00 95.81 102 LEU A O 1
ATOM 785 N N . ALA A 1 103 ? -1.360 -12.683 4.416 1.00 96.88 103 ALA A N 1
ATOM 786 C CA . ALA A 1 103 ? -2.674 -13.202 4.770 1.00 96.88 103 ALA A CA 1
ATOM 787 C C . ALA A 1 103 ? -3.655 -12.031 4.903 1.00 96.88 103 ALA A C 1
ATOM 789 O O . ALA A 1 103 ? -3.778 -11.447 5.976 1.00 96.88 103 ALA A O 1
ATOM 790 N N . ALA A 1 104 ? -4.327 -11.667 3.811 1.00 96.88 104 ALA A N 1
ATOM 791 C CA . ALA A 1 104 ? -5.245 -10.534 3.777 1.00 96.88 104 ALA A CA 1
ATOM 792 C C . ALA A 1 104 ? -6.522 -10.846 2.991 1.00 96.88 104 ALA A C 1
ATOM 794 O O . ALA A 1 104 ? -6.487 -11.538 1.975 1.00 96.88 104 ALA A O 1
ATOM 795 N N . GLU A 1 105 ? -7.649 -10.306 3.452 1.00 96.81 105 GLU A N 1
ATOM 796 C CA . GLU A 1 105 ? -8.962 -10.506 2.834 1.00 96.81 105 GLU A CA 1
ATOM 797 C C . GLU A 1 105 ? -9.738 -9.185 2.728 1.00 96.81 105 GLU A C 1
ATOM 799 O O . GLU A 1 105 ? -9.626 -8.324 3.610 1.00 96.81 105 GLU A O 1
ATOM 804 N N . PRO A 1 106 ? -10.567 -9.007 1.684 1.00 96.44 106 PRO A N 1
ATOM 805 C CA . PRO A 1 106 ? -11.443 -7.852 1.587 1.00 96.44 106 PRO A CA 1
ATOM 806 C C . PRO A 1 106 ? -12.582 -7.968 2.609 1.00 96.44 106 PRO A C 1
ATOM 808 O O . PRO A 1 106 ? -13.314 -8.956 2.645 1.00 96.44 106 PRO A O 1
ATOM 811 N N . ARG A 1 107 ? -12.781 -6.926 3.419 1.00 93.81 107 ARG A N 1
ATOM 812 C CA . ARG A 1 107 ? -13.901 -6.807 4.363 1.00 93.81 107 ARG A CA 1
ATOM 813 C C . ARG A 1 107 ? -14.623 -5.484 4.142 1.00 93.81 107 ARG A C 1
ATOM 815 O O . ARG A 1 107 ? -14.231 -4.435 4.647 1.00 93.81 107 ARG A O 1
ATOM 822 N N . GLY A 1 108 ? -15.696 -5.526 3.356 1.00 90.12 108 GLY A N 1
ATOM 823 C CA . GLY A 1 108 ? -16.466 -4.334 3.005 1.00 90.12 108 GLY A CA 1
ATOM 824 C C . GLY A 1 108 ? -15.649 -3.360 2.154 1.00 90.12 108 GLY A C 1
ATOM 825 O O . GLY A 1 108 ? -15.450 -3.600 0.968 1.00 90.12 108 GLY A O 1
ATOM 826 N N . ARG A 1 109 ? -15.213 -2.245 2.752 1.00 92.25 109 ARG A N 1
ATOM 827 C CA . ARG A 1 109 ? -14.464 -1.163 2.077 1.00 92.25 109 ARG A CA 1
ATOM 828 C C . ARG A 1 109 ? -12.975 -1.142 2.417 1.00 92.25 109 ARG A C 1
ATOM 830 O O . ARG A 1 109 ? -12.291 -0.187 2.073 1.00 92.25 109 ARG A O 1
ATOM 837 N N . VAL A 1 110 ? -12.479 -2.164 3.105 1.00 95.00 110 VAL A N 1
ATOM 838 C CA . VAL A 1 110 ? -11.081 -2.256 3.532 1.00 95.00 110 VAL A CA 1
ATOM 839 C C . VAL A 1 110 ? -10.518 -3.641 3.242 1.00 95.00 110 VAL A C 1
ATOM 841 O O . VAL A 1 110 ? -11.269 -4.588 3.002 1.00 95.00 110 VAL A O 1
ATOM 844 N N . VAL A 1 111 ? -9.194 -3.759 3.278 1.00 97.44 111 VAL A N 1
ATOM 845 C CA . VAL A 1 111 ? -8.484 -5.042 3.276 1.00 97.44 111 VAL A CA 1
ATOM 846 C C . VAL A 1 111 ? -7.907 -5.256 4.668 1.00 97.44 111 VAL A C 1
ATOM 848 O O . VAL A 1 111 ? -7.241 -4.370 5.199 1.00 97.44 111 VAL A O 1
ATOM 851 N N . VAL A 1 112 ? -8.197 -6.411 5.265 1.00 97.44 112 VAL A N 1
ATOM 852 C CA . VAL A 1 112 ? -7.841 -6.729 6.652 1.00 97.44 112 VAL A CA 1
ATOM 853 C C . VAL A 1 112 ? -6.884 -7.908 6.677 1.00 97.44 112 VAL A C 1
ATOM 855 O O . VAL A 1 112 ? -7.124 -8.916 6.010 1.00 97.44 112 VAL A O 1
ATOM 858 N N . ILE A 1 113 ? -5.824 -7.785 7.468 1.00 98.06 113 ILE A N 1
ATOM 859 C CA . ILE A 1 113 ? -4.883 -8.861 7.750 1.00 98.06 113 ILE A CA 1
ATOM 860 C C . ILE A 1 113 ? -5.590 -9.925 8.591 1.00 98.06 113 ILE A C 1
ATOM 862 O O . ILE A 1 113 ? -6.231 -9.624 9.598 1.00 98.06 113 ILE A O 1
ATOM 866 N N . THR A 1 114 ? -5.517 -11.183 8.169 1.00 97.81 114 THR A N 1
ATOM 867 C CA . THR A 1 114 ? -6.254 -12.293 8.792 1.00 97.81 114 THR A CA 1
ATOM 868 C C . THR A 1 114 ? -5.391 -13.180 9.672 1.00 97.81 114 THR A C 1
ATOM 870 O O . THR A 1 114 ? -5.934 -13.974 10.441 1.00 97.81 114 THR A O 1
ATOM 873 N N . LYS A 1 115 ? -4.065 -13.056 9.579 1.00 97.31 115 LYS A N 1
ATOM 874 C CA . LYS A 1 115 ? -3.102 -13.797 10.395 1.00 97.31 115 LYS A CA 1
ATOM 875 C C . LYS A 1 115 ? -1.902 -12.922 10.703 1.00 97.31 115 LYS A C 1
ATOM 877 O O . LYS A 1 115 ? -1.500 -12.124 9.863 1.00 97.31 115 LYS A O 1
ATOM 882 N N . ASP A 1 116 ? -1.322 -13.137 11.872 1.00 97.38 116 ASP A N 1
ATOM 883 C CA . ASP A 1 116 ? -0.046 -12.538 12.235 1.00 97.38 116 ASP A CA 1
ATOM 884 C C . ASP A 1 116 ? 1.037 -13.000 11.258 1.00 97.38 116 ASP A C 1
ATOM 886 O O . ASP A 1 116 ? 1.061 -14.167 10.844 1.00 97.38 116 ASP A O 1
ATOM 890 N N . GLY A 1 117 ? 1.923 -12.079 10.899 1.00 93.75 117 GLY A N 1
ATOM 891 C CA . GLY A 1 117 ? 3.029 -12.358 9.998 1.00 93.75 117 GLY A CA 1
ATOM 892 C C . GLY A 1 117 ? 4.398 -12.147 10.640 1.00 93.75 117 GLY A C 1
ATOM 893 O O . GLY A 1 117 ? 4.516 -11.612 11.746 1.00 93.75 117 GLY A O 1
ATOM 894 N N . PRO A 1 118 ? 5.460 -12.608 9.962 1.00 92.88 118 PRO A N 1
ATOM 895 C CA . PRO A 1 118 ? 6.825 -12.588 10.483 1.00 92.88 118 PRO A CA 1
ATOM 896 C C . PRO A 1 118 ? 7.391 -11.182 10.712 1.00 92.88 118 PRO A C 1
ATOM 898 O O . PRO A 1 118 ? 8.283 -11.029 11.543 1.00 92.88 118 PRO A O 1
ATOM 901 N N . ASN A 1 119 ? 6.886 -10.167 10.005 1.00 93.25 119 ASN A N 1
ATOM 902 C CA . ASN A 1 119 ? 7.451 -8.816 10.016 1.00 93.25 119 ASN A CA 1
ATOM 903 C C . ASN A 1 119 ? 6.665 -7.837 10.902 1.00 93.25 119 ASN A C 1
ATOM 905 O O . ASN A 1 119 ? 6.903 -6.629 10.871 1.00 93.25 119 ASN A O 1
ATOM 909 N N . GLY A 1 120 ? 5.772 -8.366 11.743 1.00 91.75 120 GLY A N 1
ATOM 910 C CA . GLY A 1 120 ? 5.118 -7.619 12.811 1.00 91.75 120 GLY A CA 1
ATOM 911 C C . GLY A 1 120 ? 3.700 -7.153 12.503 1.00 91.75 120 GLY A C 1
ATOM 912 O O . GLY A 1 120 ? 3.107 -6.503 13.368 1.00 91.75 120 GLY A O 1
ATOM 913 N N . GLU A 1 121 ? 3.129 -7.479 11.341 1.00 95.31 121 GLU A N 1
ATOM 914 C CA . GLU A 1 121 ? 1.687 -7.348 11.137 1.00 95.31 121 GLU A CA 1
ATOM 915 C C . GLU A 1 121 ? 0.909 -8.351 11.993 1.00 95.31 121 GLU A C 1
ATOM 917 O O . GLU A 1 121 ? 1.386 -9.445 12.311 1.00 95.31 121 GLU A O 1
ATOM 922 N N . LYS A 1 122 ? -0.312 -7.969 12.353 1.00 97.06 122 LYS A N 1
ATOM 923 C CA . LYS A 1 122 ? -1.204 -8.745 13.210 1.00 97.06 122 LYS A CA 1
ATOM 924 C C . LYS A 1 122 ? -2.567 -8.916 12.566 1.00 97.06 122 LYS A C 1
ATOM 926 O O . LYS A 1 122 ? -3.029 -8.062 11.805 1.00 97.06 122 LYS A O 1
ATOM 931 N N . ALA A 1 123 ? -3.244 -10.005 12.911 1.00 97.06 123 ALA A N 1
ATOM 932 C CA . ALA A 1 123 ? -4.638 -10.192 12.547 1.00 97.06 123 ALA A CA 1
ATOM 933 C C . ALA A 1 123 ? -5.485 -9.010 13.056 1.00 97.06 123 ALA A C 1
ATOM 935 O O . ALA A 1 123 ? -5.440 -8.657 14.233 1.00 97.06 123 ALA A O 1
ATOM 936 N N . GLY A 1 124 ? -6.270 -8.408 12.163 1.00 96.19 124 GLY A N 1
ATOM 937 C CA . GLY A 1 124 ? -7.062 -7.206 12.438 1.00 96.19 124 GLY A CA 1
ATOM 938 C C . GLY A 1 124 ? -6.444 -5.902 11.929 1.00 96.19 124 GLY A C 1
ATOM 939 O O . GLY A 1 124 ? -7.174 -4.917 11.818 1.00 96.19 124 GLY A O 1
ATOM 940 N N . ASP A 1 125 ? -5.162 -5.895 11.551 1.00 97.56 125 ASP A N 1
ATOM 941 C CA . ASP A 1 125 ? -4.544 -4.737 10.901 1.00 97.56 125 ASP A CA 1
ATOM 942 C C . ASP A 1 125 ? -5.238 -4.434 9.563 1.00 97.56 125 ASP A C 1
ATOM 944 O O . ASP A 1 125 ? -5.667 -5.334 8.836 1.00 97.56 125 ASP A O 1
ATOM 948 N N . ILE A 1 126 ? -5.339 -3.153 9.215 1.00 97.50 126 ILE A N 1
ATOM 949 C CA . ILE A 1 126 ? -5.951 -2.690 7.969 1.00 97.50 126 ILE A CA 1
ATOM 950 C C . ILE A 1 126 ? -4.857 -2.261 7.003 1.00 97.50 126 ILE A C 1
ATOM 952 O O . ILE A 1 126 ? -4.091 -1.349 7.303 1.00 97.50 126 ILE A O 1
ATOM 956 N N . LEU A 1 127 ? -4.822 -2.855 5.810 1.00 98.06 127 LEU A N 1
ATOM 957 C CA . LEU A 1 127 ? -3.909 -2.436 4.751 1.00 98.06 127 LEU A CA 1
ATOM 958 C C . LEU A 1 127 ? -4.364 -1.090 4.168 1.00 98.06 127 LEU A C 1
ATOM 960 O O . LEU A 1 127 ? -5.397 -1.009 3.499 1.00 98.06 127 LEU A O 1
ATOM 964 N N . ARG A 1 128 ? -3.587 -0.035 4.437 1.00 97.44 128 ARG A N 1
ATOM 965 C CA . ARG A 1 128 ? -3.845 1.335 3.971 1.00 97.44 128 ARG A CA 1
ATOM 966 C C . ARG A 1 128 ? -3.154 1.604 2.639 1.00 97.44 128 ARG A C 1
ATOM 968 O O . ARG A 1 128 ? -3.797 2.085 1.709 1.00 97.44 128 ARG A O 1
ATOM 975 N N . PHE A 1 129 ? -1.866 1.268 2.551 1.00 98.00 129 PHE A N 1
ATOM 976 C CA . PHE A 1 129 ? -1.063 1.478 1.347 1.00 98.00 129 PHE A CA 1
ATOM 977 C C . PHE A 1 129 ? -0.091 0.330 1.095 1.00 98.00 129 PHE A C 1
ATOM 979 O O . PHE A 1 129 ? 0.331 -0.360 2.023 1.00 98.00 129 PHE A O 1
ATOM 986 N N . CYS A 1 130 ? 0.313 0.169 -0.159 1.00 97.69 130 CYS A N 1
ATOM 987 C CA . CYS A 1 130 ? 1.464 -0.643 -0.534 1.00 97.69 130 CYS A CA 1
ATOM 988 C C . CYS A 1 130 ? 2.264 0.044 -1.642 1.00 97.69 130 CYS A C 1
ATOM 990 O O . CYS A 1 130 ? 1.720 0.839 -2.415 1.00 97.69 130 CYS A O 1
ATOM 992 N N . THR A 1 131 ? 3.559 -0.255 -1.728 1.00 97.06 131 THR A N 1
ATOM 993 C CA . THR A 1 131 ? 4.341 0.104 -2.913 1.00 97.06 131 THR A CA 1
ATOM 994 C C . THR A 1 131 ? 3.832 -0.682 -4.113 1.00 97.06 131 THR A C 1
ATOM 996 O O . THR A 1 131 ? 3.464 -1.850 -3.997 1.00 97.06 131 THR A O 1
ATOM 999 N N . GLN A 1 132 ? 3.791 -0.034 -5.269 1.00 95.81 132 GLN A N 1
ATOM 1000 C CA . GLN A 1 132 ? 3.359 -0.621 -6.528 1.00 95.81 132 GLN A CA 1
ATOM 1001 C C . GLN A 1 132 ? 4.272 -0.124 -7.644 1.00 95.81 132 GLN A C 1
ATOM 1003 O O . GLN A 1 132 ? 4.660 1.043 -7.662 1.00 95.81 132 GLN A O 1
ATOM 1008 N N . TRP A 1 133 ? 4.555 -0.994 -8.606 1.00 94.12 133 TRP A N 1
ATOM 1009 C CA . TRP A 1 133 ? 5.230 -0.627 -9.842 1.00 94.12 133 TRP A CA 1
ATOM 1010 C C . TRP A 1 133 ? 4.209 -0.446 -10.957 1.00 94.12 133 TRP A C 1
ATOM 1012 O O . TRP A 1 133 ? 3.381 -1.324 -11.212 1.00 94.12 133 TRP A O 1
ATOM 1022 N N . VAL A 1 134 ? 4.268 0.703 -11.626 1.00 92.62 134 VAL A N 1
ATOM 1023 C CA . VAL A 1 134 ? 3.531 0.952 -12.867 1.00 92.62 134 VAL A CA 1
ATOM 1024 C C . VAL A 1 134 ? 4.553 1.274 -13.940 1.00 92.62 134 VAL A C 1
ATOM 1026 O O . VAL A 1 134 ? 5.263 2.273 -13.858 1.00 92.62 134 VAL A O 1
ATOM 1029 N N . ASP A 1 135 ? 4.657 0.382 -14.921 1.00 88.88 135 ASP A N 1
ATOM 1030 C CA . ASP A 1 135 ? 5.731 0.359 -15.910 1.00 88.88 135 ASP A CA 1
ATOM 1031 C C . ASP A 1 135 ? 7.120 0.312 -15.258 1.00 88.88 135 ASP A C 1
ATOM 1033 O O . ASP A 1 135 ? 7.620 -0.770 -14.981 1.00 88.88 135 ASP A O 1
ATOM 1037 N N . ARG A 1 136 ? 7.750 1.466 -15.018 1.00 88.25 136 ARG A N 1
ATOM 1038 C CA . ARG A 1 136 ? 9.079 1.590 -14.386 1.00 88.25 136 ARG A CA 1
ATOM 1039 C C . ARG A 1 136 ? 9.089 2.546 -13.201 1.00 88.25 136 ARG A C 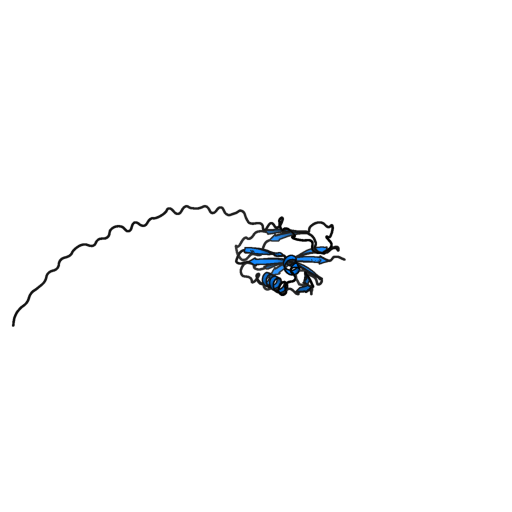1
ATOM 1041 O O . ARG A 1 136 ? 10.136 2.722 -12.581 1.00 88.25 136 ARG A O 1
ATOM 1048 N N . ASP A 1 137 ? 7.954 3.174 -12.925 1.00 90.31 137 ASP A N 1
ATOM 1049 C CA . ASP A 1 137 ? 7.847 4.202 -11.909 1.00 90.31 137 ASP A CA 1
ATOM 1050 C C . ASP A 1 137 ? 7.255 3.589 -10.634 1.00 90.31 137 ASP A C 1
ATOM 1052 O O . ASP A 1 137 ? 6.206 2.929 -10.688 1.00 90.31 137 ASP A O 1
ATOM 1056 N N . PRO A 1 138 ? 7.914 3.781 -9.479 1.00 92.88 138 PRO A N 1
ATOM 1057 C CA . PRO A 1 138 ? 7.341 3.385 -8.211 1.00 92.88 138 PRO A CA 1
ATOM 1058 C C . PRO A 1 138 ? 6.232 4.365 -7.845 1.00 92.88 138 PRO A C 1
ATOM 1060 O O . PRO A 1 138 ? 6.403 5.583 -7.907 1.00 92.88 138 PRO A O 1
ATOM 1063 N N . ILE A 1 139 ? 5.100 3.831 -7.410 1.00 93.75 139 ILE A N 1
ATOM 1064 C CA . ILE A 1 139 ? 3.996 4.604 -6.855 1.00 93.75 139 ILE A CA 1
ATOM 1065 C C . ILE A 1 139 ? 3.556 4.004 -5.521 1.00 93.75 139 ILE A C 1
ATOM 1067 O O . ILE A 1 139 ? 3.869 2.857 -5.191 1.00 93.75 139 ILE A O 1
ATOM 1071 N N . LEU A 1 140 ? 2.789 4.781 -4.757 1.00 94.38 140 LEU A N 1
ATOM 1072 C CA . LEU A 1 140 ? 2.055 4.267 -3.608 1.00 94.38 140 LEU A CA 1
ATOM 1073 C C . LEU A 1 140 ? 0.598 4.033 -3.976 1.00 94.38 140 LEU A C 1
ATOM 1075 O O . LEU A 1 140 ? -0.127 4.950 -4.361 1.00 94.38 140 LEU A O 1
ATOM 1079 N N . CYS A 1 141 ? 0.178 2.784 -3.835 1.00 96.19 141 CYS A N 1
ATOM 1080 C CA . CYS A 1 141 ? -1.193 2.369 -4.038 1.00 96.19 141 CYS A CA 1
ATOM 1081 C C . CYS A 1 141 ? -2.010 2.669 -2.778 1.00 96.19 141 CYS A C 1
ATOM 1083 O O . CYS A 1 141 ? -1.752 2.099 -1.719 1.00 96.19 141 CYS A O 1
ATOM 1085 N N . ASP A 1 142 ? -2.999 3.558 -2.890 1.00 96.25 142 ASP A N 1
ATOM 1086 C CA . ASP A 1 142 ? -4.000 3.798 -1.845 1.00 96.25 142 ASP A CA 1
ATOM 1087 C C . ASP A 1 142 ? -5.070 2.699 -1.895 1.00 96.25 142 ASP A C 1
ATOM 1089 O O . ASP A 1 142 ? -6.018 2.738 -2.690 1.00 96.25 142 ASP A O 1
ATOM 1093 N N . VAL A 1 143 ? -4.896 1.696 -1.036 1.00 96.31 143 VAL A N 1
ATOM 1094 C CA . VAL A 1 143 ? -5.760 0.513 -0.970 1.00 96.31 143 VAL A CA 1
ATOM 1095 C C . VAL A 1 143 ? -7.167 0.903 -0.530 1.00 96.31 143 VAL A C 1
ATOM 1097 O O . VAL A 1 143 ? -8.150 0.400 -1.078 1.00 96.31 143 VAL A O 1
ATOM 1100 N N . CYS A 1 144 ? -7.288 1.847 0.404 1.00 91.94 144 CYS A N 1
ATOM 1101 C CA . CYS A 1 144 ? -8.583 2.334 0.870 1.00 91.94 144 CYS A CA 1
ATOM 1102 C C . CYS A 1 144 ? -9.371 2.989 -0.267 1.00 91.94 144 CYS A C 1
ATOM 1104 O O . CYS A 1 144 ? -10.545 2.675 -0.456 1.00 91.94 144 CYS A O 1
ATOM 1106 N N . LYS A 1 145 ? -8.723 3.826 -1.081 1.00 93.25 145 LYS A N 1
ATOM 1107 C CA . LYS A 1 145 ? -9.357 4.482 -2.232 1.00 93.25 145 LYS A CA 1
ATOM 1108 C C . LYS A 1 145 ? -9.824 3.494 -3.300 1.00 93.25 145 LYS A C 1
ATOM 1110 O O . LYS A 1 145 ? -10.859 3.717 -3.931 1.00 93.25 145 LYS A O 1
ATOM 1115 N N . ILE A 1 146 ? -9.084 2.408 -3.529 1.00 94.25 146 ILE A N 1
ATOM 1116 C CA . ILE A 1 146 ? -9.502 1.347 -4.459 1.00 94.25 146 ILE A CA 1
ATOM 1117 C C . ILE A 1 146 ? -10.731 0.610 -3.916 1.00 94.25 146 ILE A C 1
ATOM 1119 O O . ILE A 1 146 ? -11.704 0.389 -4.648 1.00 94.25 146 ILE A O 1
ATOM 1123 N N . MET A 1 147 ? -10.702 0.250 -2.635 1.00 94.25 147 MET A N 1
ATOM 1124 C CA . MET A 1 147 ? -11.769 -0.510 -1.985 1.00 94.25 147 MET A CA 1
ATOM 1125 C C . MET A 1 147 ? -13.042 0.316 -1.757 1.00 94.25 147 MET A C 1
ATOM 1127 O O . MET A 1 147 ? -14.146 -0.224 -1.840 1.00 94.25 147 MET A O 1
ATOM 1131 N N . GLU A 1 148 ? -12.925 1.630 -1.555 1.00 90.12 148 GLU A N 1
ATOM 1132 C CA . GLU A 1 148 ? -14.060 2.543 -1.383 1.00 90.12 148 GLU A CA 1
ATOM 1133 C C . GLU A 1 148 ? -14.971 2.606 -2.616 1.00 90.12 148 GLU A C 1
ATOM 1135 O O . GLU A 1 148 ? -16.177 2.814 -2.483 1.00 90.12 148 GLU A O 1
ATOM 1140 N N . ARG A 1 149 ? -14.431 2.364 -3.816 1.00 87.88 149 ARG A N 1
ATOM 1141 C CA . ARG A 1 149 ? -15.235 2.316 -5.049 1.00 87.88 149 ARG A CA 1
ATOM 1142 C C . ARG A 1 149 ? -16.246 1.167 -5.050 1.00 87.88 149 ARG A C 1
ATOM 1144 O O . ARG A 1 149 ? -17.209 1.230 -5.807 1.00 87.88 149 ARG A O 1
ATOM 1151 N N . GLN A 1 150 ? -16.017 0.134 -4.230 1.00 84.25 150 GLN A N 1
ATOM 1152 C CA . GLN A 1 150 ? -16.856 -1.065 -4.112 1.00 84.25 150 GLN A CA 1
ATOM 1153 C C . GLN A 1 150 ? -17.187 -1.710 -5.468 1.00 84.25 150 GLN A C 1
ATOM 1155 O O . GLN A 1 150 ? -18.294 -2.204 -5.683 1.00 84.25 150 GLN A O 1
ATOM 1160 N N . LEU A 1 151 ? -16.229 -1.697 -6.398 1.00 86.38 151 LEU A N 1
ATOM 1161 C CA . LEU A 1 151 ? -16.372 -2.395 -7.670 1.00 86.38 151 LEU A CA 1
ATOM 1162 C C . LEU A 1 151 ? -16.106 -3.885 -7.457 1.00 86.38 151 LEU A C 1
ATOM 1164 O O . LEU A 1 151 ? -15.339 -4.268 -6.573 1.00 86.38 151 LEU A O 1
ATOM 1168 N N . GLN A 1 152 ? -16.694 -4.731 -8.305 1.00 86.56 152 GLN A N 1
ATOM 1169 C CA . GLN A 1 152 ? -16.481 -6.184 -8.243 1.00 86.56 152 GLN A CA 1
ATOM 1170 C C . GLN A 1 152 ? -14.994 -6.563 -8.339 1.00 86.56 152 GLN A C 1
ATOM 1172 O O . GLN A 1 152 ? -14.578 -7.535 -7.725 1.00 86.56 152 GLN A O 1
ATOM 1177 N N . ASN A 1 153 ? -14.193 -5.756 -9.041 1.00 92.88 153 ASN A N 1
ATOM 1178 C CA . ASN A 1 153 ? -12.757 -5.947 -9.234 1.00 92.88 153 ASN A CA 1
ATOM 1179 C C . ASN A 1 153 ? -11.884 -5.043 -8.338 1.00 92.88 153 ASN A C 1
ATOM 1181 O O . ASN A 1 153 ? -10.702 -4.859 -8.627 1.00 92.88 153 ASN A O 1
ATOM 1185 N N . SER A 1 154 ? -12.441 -4.402 -7.301 1.00 93.69 154 SER A N 1
ATOM 1186 C CA . SER A 1 154 ? -11.651 -3.544 -6.403 1.00 93.69 154 SER A CA 1
ATOM 1187 C C . SER A 1 154 ? -10.557 -4.349 -5.700 1.00 93.69 154 SER A C 1
ATOM 1189 O O . SER A 1 154 ? -9.407 -3.927 -5.684 1.00 93.69 154 SER A O 1
ATOM 1191 N N . PHE A 1 155 ? -10.880 -5.533 -5.174 1.00 95.94 155 PHE A N 1
ATOM 1192 C CA . PHE A 1 155 ? -9.873 -6.364 -4.513 1.00 95.94 155 PHE A CA 1
ATOM 1193 C C . PHE A 1 155 ? -8.828 -6.898 -5.502 1.00 95.94 155 PHE A C 1
ATOM 1195 O O . PHE A 1 155 ? -7.640 -6.866 -5.198 1.00 95.94 155 PHE A O 1
ATOM 1202 N N . ASP A 1 156 ? -9.236 -7.272 -6.717 1.00 96.75 156 ASP A N 1
ATOM 1203 C CA . ASP A 1 156 ? -8.306 -7.708 -7.765 1.00 96.75 156 ASP A CA 1
ATOM 1204 C C . ASP A 1 156 ? -7.295 -6.613 -8.134 1.00 96.75 156 ASP A C 1
ATOM 1206 O O . ASP A 1 156 ? -6.131 -6.907 -8.385 1.00 96.75 156 ASP A O 1
ATOM 1210 N N . GLN A 1 157 ? -7.704 -5.338 -8.118 1.00 96.75 157 GLN A N 1
ATOM 1211 C CA . GLN A 1 157 ? -6.788 -4.206 -8.314 1.00 96.75 157 GLN A CA 1
ATOM 1212 C C . GLN A 1 157 ? -5.771 -4.080 -7.173 1.00 96.75 157 GLN A C 1
ATOM 1214 O O . GLN A 1 157 ? -4.609 -3.770 -7.429 1.00 96.75 157 GLN A O 1
ATOM 1219 N N . VAL A 1 158 ? -6.178 -4.348 -5.927 1.00 97.50 158 VAL A N 1
ATOM 1220 C CA . VAL A 1 158 ? -5.253 -4.386 -4.782 1.00 97.50 158 VAL A CA 1
ATOM 1221 C C . VAL A 1 158 ? -4.263 -5.538 -4.937 1.00 97.50 158 VAL A C 1
ATOM 1223 O O . VAL A 1 158 ? -3.063 -5.340 -4.762 1.00 97.50 158 VAL A O 1
ATOM 1226 N N . VAL A 1 159 ? -4.740 -6.725 -5.322 1.00 97.38 159 VAL A N 1
ATOM 1227 C CA . VAL A 1 159 ? -3.873 -7.876 -5.601 1.00 97.38 159 VAL A CA 1
ATOM 1228 C C . VAL A 1 159 ? -2.895 -7.547 -6.728 1.00 97.38 159 VAL A C 1
ATOM 1230 O O . VAL A 1 159 ? -1.703 -7.771 -6.558 1.00 97.38 159 VAL A O 1
ATOM 1233 N N . ALA A 1 160 ? -3.361 -6.948 -7.828 1.00 97.06 160 ALA A N 1
ATOM 1234 C CA . ALA A 1 160 ? -2.516 -6.518 -8.942 1.00 97.06 160 ALA A CA 1
ATOM 1235 C C . ALA A 1 160 ? -1.417 -5.537 -8.497 1.00 97.06 160 ALA A C 1
ATOM 1237 O O . ALA A 1 160 ? -0.267 -5.672 -8.910 1.00 97.06 160 ALA A O 1
ATOM 1238 N N . ALA A 1 161 ? -1.748 -4.585 -7.620 1.00 97.38 161 ALA A N 1
ATOM 1239 C CA . ALA A 1 161 ? -0.770 -3.667 -7.046 1.00 97.38 161 ALA A CA 1
ATOM 1240 C C . ALA A 1 161 ? 0.282 -4.402 -6.200 1.00 97.38 161 ALA A C 1
ATOM 1242 O O . ALA A 1 161 ? 1.476 -4.175 -6.379 1.00 97.38 161 ALA A O 1
ATOM 1243 N N . LEU A 1 162 ? -0.140 -5.329 -5.338 1.00 97.38 162 LEU A N 1
ATOM 1244 C CA . LEU A 1 162 ? 0.762 -6.139 -4.515 1.00 97.38 162 LEU A CA 1
ATOM 1245 C C . LEU A 1 162 ? 1.719 -6.975 -5.375 1.00 97.38 162 LEU A C 1
ATOM 1247 O O . LEU A 1 162 ? 2.932 -6.905 -5.176 1.00 97.38 162 LEU A O 1
ATOM 1251 N N . VAL A 1 163 ? 1.195 -7.702 -6.366 1.00 96.62 163 VAL A N 1
ATOM 1252 C CA . VAL A 1 163 ? 2.002 -8.598 -7.215 1.00 96.62 163 VAL A CA 1
ATOM 1253 C C . VAL A 1 163 ? 2.826 -7.872 -8.276 1.00 96.62 163 VAL A C 1
ATOM 1255 O O . VAL A 1 163 ? 3.693 -8.492 -8.877 1.00 96.62 163 VAL A O 1
ATOM 1258 N N . SER A 1 164 ? 2.613 -6.567 -8.489 1.00 96.31 164 SER A N 1
ATOM 1259 C CA . SER A 1 164 ? 3.524 -5.755 -9.311 1.00 96.31 164 SER A CA 1
ATOM 1260 C C . SER A 1 164 ? 4.944 -5.686 -8.728 1.00 96.31 164 SER A C 1
ATOM 1262 O O . SER A 1 164 ? 5.897 -5.395 -9.444 1.00 96.31 164 SER A O 1
ATOM 1264 N N . ASN A 1 165 ? 5.099 -5.972 -7.429 1.00 95.44 165 ASN A N 1
ATOM 1265 C CA . ASN A 1 165 ? 6.391 -6.139 -6.771 1.00 95.44 165 ASN A CA 1
ATOM 1266 C C . ASN A 1 165 ? 6.875 -7.577 -7.004 1.00 95.44 165 ASN A C 1
ATOM 1268 O O . ASN A 1 165 ? 6.804 -8.430 -6.123 1.00 95.44 165 ASN A O 1
ATOM 1272 N N . ASP A 1 166 ? 7.323 -7.850 -8.225 1.00 94.44 166 ASP A N 1
ATOM 1273 C CA . ASP A 1 166 ? 7.700 -9.187 -8.703 1.00 94.44 166 ASP A CA 1
ATOM 1274 C C . ASP A 1 166 ? 9.219 -9.441 -8.704 1.00 94.44 166 ASP A C 1
ATOM 1276 O O . ASP A 1 166 ? 9.688 -10.484 -9.160 1.00 94.44 166 ASP A O 1
ATOM 1280 N N . GLY A 1 167 ? 10.006 -8.488 -8.204 1.00 93.62 167 GLY A N 1
ATOM 1281 C CA . GLY A 1 167 ? 11.464 -8.561 -8.206 1.00 93.62 167 GLY A CA 1
ATOM 1282 C C . GLY A 1 167 ? 12.121 -7.885 -9.409 1.00 93.62 167 GLY A C 1
ATOM 1283 O O . GLY A 1 167 ? 13.353 -7.898 -9.512 1.00 93.62 167 GLY A O 1
ATOM 1284 N N . THR A 1 168 ? 11.350 -7.310 -10.340 1.00 92.81 168 THR A N 1
ATOM 1285 C CA . THR A 1 168 ? 11.898 -6.647 -11.532 1.00 92.81 168 THR A CA 1
ATOM 1286 C C . THR A 1 168 ? 12.638 -5.358 -11.167 1.00 92.81 168 THR A C 1
ATOM 1288 O O . THR A 1 168 ? 13.779 -5.171 -11.598 1.00 92.81 168 THR A O 1
ATOM 1291 N N . TYR A 1 169 ? 12.031 -4.501 -10.339 1.00 92.12 169 TYR A N 1
ATOM 1292 C CA . TYR A 1 169 ? 12.542 -3.155 -10.025 1.00 92.12 169 TYR A CA 1
ATOM 1293 C C . TYR A 1 169 ? 12.976 -2.950 -8.566 1.00 92.12 169 TYR A C 1
ATOM 1295 O O . TYR A 1 169 ? 13.798 -2.070 -8.297 1.00 92.12 169 TYR A O 1
ATOM 1303 N N . GLY A 1 170 ? 12.470 -3.774 -7.647 1.00 92.38 170 GLY A N 1
ATOM 1304 C CA . GLY A 1 170 ? 12.798 -3.777 -6.220 1.00 92.38 170 GLY A CA 1
ATOM 1305 C C . GLY A 1 170 ? 13.037 -5.196 -5.712 1.00 92.38 170 GLY A C 1
ATOM 1306 O O . GLY A 1 170 ? 12.554 -6.144 -6.327 1.00 92.38 170 GLY A O 1
ATOM 1307 N N . GLU A 1 171 ? 13.804 -5.349 -4.634 1.00 94.38 171 GLU A N 1
ATOM 1308 C CA . GLU A 1 171 ? 14.034 -6.650 -3.971 1.00 94.38 171 GLU A CA 1
ATOM 1309 C C . GLU A 1 171 ? 13.068 -6.900 -2.804 1.00 94.38 171 GLU A C 1
ATOM 1311 O O . GLU A 1 171 ? 12.929 -8.031 -2.340 1.00 94.38 171 GLU A O 1
ATOM 1316 N N . ASP A 1 172 ? 12.359 -5.857 -2.381 1.00 95.75 172 ASP A N 1
ATOM 1317 C CA . ASP A 1 172 ? 11.397 -5.858 -1.292 1.00 95.75 172 ASP A CA 1
ATOM 1318 C C . ASP A 1 172 ? 10.094 -5.124 -1.672 1.00 95.75 172 ASP A C 1
ATOM 1320 O O . ASP A 1 172 ? 9.946 -4.540 -2.750 1.00 95.75 172 ASP A O 1
ATOM 1324 N N . ILE A 1 173 ? 9.112 -5.192 -0.778 1.00 97.12 173 ILE A N 1
ATOM 1325 C CA . ILE A 1 173 ? 7.853 -4.446 -0.818 1.00 97.12 173 ILE A CA 1
ATOM 1326 C C . ILE A 1 173 ? 7.626 -3.784 0.541 1.00 97.12 173 ILE A C 1
ATOM 1328 O O . ILE A 1 173 ? 7.937 -4.359 1.588 1.00 97.12 173 ILE A O 1
ATOM 1332 N N . VAL A 1 174 ? 7.054 -2.579 0.534 1.00 97.62 174 VAL A N 1
ATOM 1333 C CA . VAL A 1 174 ? 6.627 -1.889 1.757 1.00 97.62 174 VAL A CA 1
ATOM 1334 C C . VAL A 1 174 ? 5.105 -1.842 1.822 1.00 97.62 174 VAL A C 1
ATOM 1336 O O . VAL A 1 174 ? 4.433 -1.446 0.867 1.00 97.62 174 VAL A O 1
ATOM 1339 N N . LEU A 1 175 ? 4.571 -2.230 2.975 1.00 98.00 175 LEU A N 1
ATOM 1340 C CA . LEU A 1 175 ? 3.160 -2.191 3.327 1.00 98.00 175 LEU A CA 1
ATOM 1341 C C . LEU A 1 175 ? 2.962 -1.193 4.465 1.00 98.00 175 LEU A C 1
ATOM 1343 O O . LEU A 1 175 ? 3.718 -1.174 5.434 1.00 98.00 175 LEU A O 1
ATOM 1347 N N . VAL A 1 176 ? 1.919 -0.381 4.363 1.00 97.88 176 VAL A N 1
ATOM 1348 C CA . VAL A 1 176 ? 1.527 0.572 5.397 1.00 97.88 176 VAL A CA 1
ATOM 1349 C C . VAL A 1 176 ? 0.175 0.141 5.937 1.00 97.88 176 VAL A C 1
ATOM 1351 O O . VAL A 1 176 ? -0.820 0.107 5.205 1.00 97.88 176 VAL A O 1
ATOM 1354 N N . LEU A 1 177 ? 0.152 -0.202 7.218 1.00 97.75 177 LEU A N 1
ATOM 1355 C CA . LEU A 1 177 ? -1.001 -0.732 7.924 1.00 97.75 177 LEU A CA 1
ATOM 1356 C C . LEU A 1 177 ? -1.477 0.257 8.989 1.00 97.75 177 LEU A C 1
ATOM 1358 O O . LEU A 1 177 ? -0.684 0.984 9.583 1.00 97.75 177 LEU A O 1
ATOM 1362 N N . GLU A 1 178 ? -2.775 0.244 9.263 1.00 96.81 178 GLU A N 1
ATOM 1363 C CA . GLU A 1 178 ? -3.349 0.863 10.453 1.00 96.81 178 GLU A CA 1
ATOM 1364 C C . GLU A 1 178 ? -3.834 -0.230 11.400 1.00 96.81 178 GLU A C 1
ATOM 1366 O O . GLU A 1 178 ? -4.667 -1.060 11.030 1.00 96.81 178 GLU A O 1
ATOM 1371 N N . ARG A 1 179 ? -3.316 -0.215 12.625 1.00 96.25 179 ARG A N 1
ATOM 1372 C CA . ARG A 1 179 ? -3.652 -1.176 13.671 1.00 96.25 179 ARG A CA 1
ATOM 1373 C C . ARG A 1 179 ? -4.597 -0.540 14.684 1.00 96.25 179 ARG A C 1
ATOM 1375 O O . ARG A 1 179 ? -4.210 0.461 15.284 1.00 96.25 179 ARG A O 1
ATOM 1382 N N . PRO A 1 180 ? -5.791 -1.102 14.933 1.00 93.06 180 PRO A N 1
ATOM 1383 C CA . PRO A 1 180 ? -6.615 -0.700 16.070 1.00 93.06 180 PRO A CA 1
ATOM 1384 C C . PRO A 1 180 ? -5.868 -0.916 17.396 1.00 93.06 180 PRO A C 1
ATOM 1386 O O . PRO A 1 180 ? -5.257 -1.964 17.596 1.00 93.06 180 PRO A O 1
ATOM 1389 N N . ILE A 1 181 ? -5.946 0.055 18.305 1.00 89.62 181 ILE A N 1
ATOM 1390 C CA . ILE A 1 181 ? -5.459 -0.060 19.684 1.00 89.62 181 ILE A CA 1
ATOM 1391 C C . ILE A 1 181 ? -6.678 -0.091 20.606 1.00 89.62 181 ILE A C 1
ATOM 1393 O O . ILE A 1 181 ? -7.581 0.737 20.456 1.00 89.62 181 ILE A O 1
ATOM 1397 N N . GLU A 1 182 ? -6.688 -1.049 21.532 1.00 73.94 182 GLU A N 1
ATOM 1398 C CA . GLU A 1 182 ? -7.686 -1.152 22.606 1.00 73.94 182 GLU A CA 1
ATOM 1399 C C . GLU A 1 182 ? -7.494 -0.083 23.690 1.00 73.94 182 GLU A C 1
ATOM 1401 O O . GLU A 1 182 ? -6.332 0.186 24.079 1.00 73.94 182 GLU A O 1
#

Foldseek 3Di:
DDDDDDDDDDDDDDDDDDPDDPPDPPPPPPPPPDPQDAQEPPDDPPPDDDVQPQQPDAWDWDKDAAFFDDPDHNGMHTDTGGDRHNADKDKDKFKFFPPDDFQWDDDQQWIFGCAADPRGDHGGKTFQWKWFDDPQHIDIDGLSVLSNVVDPCSVVVVVNRSCNPVVPGGRMMMTMIMGHDD

Organism: NCBI:txid156173

Secondary structure (DSSP, 8-state):
--------------------------------------EE-TT----S--SS-----PPEEEEEE----TT----EEEEEE--S-SS-EEEEEEEEESS----EEEETTEEEE-S--TTS--TT-EEEEEEEEETTEEEEEEHHHHHHT--TTHHHHHHHHHHT-SSSS-SEEEEEEEEE--

pLDDT: mean 79.11, std 21.93, range [36.31, 98.06]

Sequence (182 aa):
GNRASLAPTMFALMVPMATALLIQPLSTQKMGRSPLASLRMDDIPQSRSSNVVEANREDFVCEFEIPKKGIAEYGTAQMKFKPLLATNSELVVVRYDLPFGLAAEPRGRVVVITKDGPNGEKAGDILRFCTQWVDRDPILCDVCKIMERQLQNSFDQVVAALVSNDGTYGEDIVLVLERPIE